Protein AF-A0A2T0LVW8-F1 (afdb_monomer)

Mean predicted aligned error: 11.88 Å

Foldseek 3Di:
DDDPPPDDPVVVVVVVVPDDPPDPVVVVVVVVVCVVCVVVDDDDDDDPFDKDKDQAPDQQLQVVLCVDPQWDDDRRIIIHTHGDPVRVVVSVVVSVVSNVDDD

Structure (mmCIF, N/CA/C/O backbone):
data_AF-A0A2T0LVW8-F1
#
_entry.id   AF-A0A2T0LVW8-F1
#
loop_
_atom_site.group_PDB
_atom_site.id
_atom_site.type_symbol
_atom_site.label_atom_id
_atom_site.label_alt_id
_atom_site.label_comp_id
_atom_site.label_asym_id
_atom_site.label_entity_id
_atom_site.label_seq_id
_atom_site.pdbx_PDB_ins_code
_atom_site.Cartn_x
_atom_site.Cartn_y
_atom_site.Cartn_z
_atom_site.occupancy
_atom_site.B_iso_or_equiv
_atom_site.auth_seq_id
_atom_site.auth_comp_id
_atom_site.auth_asym_id
_atom_site.auth_atom_id
_atom_site.pdbx_PDB_model_num
ATOM 1 N N . MET A 1 1 ? 15.631 -34.434 -7.890 1.00 34.44 1 MET A N 1
ATOM 2 C CA . MET A 1 1 ? 15.580 -33.594 -6.675 1.00 34.44 1 MET A CA 1
ATOM 3 C C . MET A 1 1 ? 16.450 -32.375 -6.927 1.00 34.44 1 MET A C 1
ATOM 5 O O . MET A 1 1 ? 17.658 -32.532 -7.022 1.00 34.44 1 MET A O 1
ATOM 9 N N . ALA A 1 2 ? 15.852 -31.210 -7.182 1.00 34.47 2 ALA A N 1
ATOM 10 C CA . ALA A 1 2 ? 16.593 -29.983 -7.470 1.00 34.47 2 ALA A CA 1
ATOM 11 C C . ALA A 1 2 ? 16.711 -29.160 -6.184 1.00 34.47 2 ALA A C 1
ATOM 13 O O . ALA A 1 2 ? 15.715 -28.670 -5.657 1.00 34.47 2 ALA A O 1
ATOM 14 N N . THR A 1 3 ? 17.928 -29.062 -5.660 1.00 33.41 3 THR A N 1
ATOM 15 C CA . THR A 1 3 ? 18.255 -28.247 -4.491 1.00 33.41 3 THR A CA 1
ATOM 16 C C . THR A 1 3 ? 18.312 -26.787 -4.929 1.00 33.41 3 THR A C 1
ATOM 18 O O . THR A 1 3 ? 19.292 -26.349 -5.528 1.00 33.41 3 THR A O 1
ATOM 21 N N . THR A 1 4 ? 17.249 -26.027 -4.671 1.00 41.06 4 THR A N 1
ATOM 22 C CA . THR A 1 4 ? 17.265 -24.575 -4.867 1.00 41.06 4 THR A CA 1
ATOM 23 C C . THR A 1 4 ? 18.069 -23.945 -3.736 1.00 41.06 4 THR A C 1
ATOM 25 O O . THR A 1 4 ? 17.591 -23.808 -2.612 1.00 41.06 4 THR A O 1
ATOM 28 N N . THR A 1 5 ? 19.310 -23.565 -4.033 1.00 40.53 5 THR A N 1
ATOM 29 C CA . THR A 1 5 ? 20.142 -22.746 -3.149 1.00 40.53 5 THR A CA 1
ATOM 30 C C . THR A 1 5 ? 19.500 -21.367 -3.007 1.00 40.53 5 THR A C 1
ATOM 32 O O . THR A 1 5 ? 19.603 -20.522 -3.897 1.00 40.53 5 THR A O 1
ATOM 35 N N . VAL A 1 6 ? 18.838 -21.121 -1.878 1.00 42.66 6 VAL A N 1
ATOM 36 C CA . VAL A 1 6 ? 18.355 -19.787 -1.512 1.00 42.66 6 VAL A CA 1
ATOM 37 C C . VAL A 1 6 ? 19.557 -18.976 -1.029 1.00 42.66 6 VAL A C 1
ATOM 39 O O . VAL A 1 6 ? 19.967 -19.057 0.127 1.00 42.66 6 VAL A O 1
ATOM 42 N N . MET A 1 7 ? 20.175 -18.217 -1.936 1.00 40.44 7 MET A N 1
ATOM 43 C CA . MET A 1 7 ? 21.187 -17.231 -1.556 1.00 40.44 7 MET A CA 1
ATOM 44 C C . MET A 1 7 ? 20.544 -16.141 -0.692 1.00 40.44 7 MET A C 1
ATOM 46 O O . MET A 1 7 ? 19.583 -15.494 -1.104 1.00 40.44 7 MET A O 1
ATOM 50 N N . SER A 1 8 ? 21.105 -15.931 0.500 1.00 50.12 8 SER A N 1
ATOM 51 C CA . SER A 1 8 ? 20.694 -14.892 1.447 1.00 50.12 8 SER A CA 1
ATOM 52 C C . SER A 1 8 ? 20.684 -13.498 0.802 1.00 50.12 8 SER A C 1
ATOM 54 O O . SER A 1 8 ? 21.644 -13.080 0.151 1.00 50.12 8 SER A O 1
ATOM 56 N N . GLN A 1 9 ? 19.603 -12.753 1.034 1.00 49.53 9 GLN A N 1
ATOM 57 C CA . GLN A 1 9 ? 19.318 -11.417 0.493 1.00 49.53 9 GLN A CA 1
ATOM 58 C C . GLN A 1 9 ? 20.437 -10.390 0.776 1.00 49.53 9 GLN A C 1
ATOM 60 O O . GLN A 1 9 ? 20.692 -9.489 -0.024 1.00 49.53 9 GLN A O 1
ATOM 65 N N . LYS A 1 10 ? 21.182 -10.577 1.875 1.00 43.56 10 LYS A N 1
ATOM 66 C CA . LYS A 1 10 ? 22.347 -9.755 2.245 1.00 43.56 10 LYS A CA 1
ATOM 67 C C . LYS A 1 10 ? 23.530 -9.940 1.281 1.00 43.56 10 LYS A C 1
ATOM 69 O O . LYS A 1 10 ? 24.221 -8.973 0.969 1.00 43.56 10 LYS A O 1
ATOM 74 N N . ALA A 1 11 ? 23.722 -11.153 0.755 1.00 46.19 11 ALA A N 1
ATOM 75 C CA . ALA A 1 11 ? 24.756 -11.456 -0.237 1.00 46.19 11 ALA A CA 1
ATOM 76 C C . ALA A 1 11 ? 24.414 -10.865 -1.617 1.00 46.19 11 ALA A C 1
ATOM 78 O O . ALA A 1 11 ? 25.297 -10.370 -2.315 1.00 46.19 11 ALA A O 1
ATOM 79 N N . GLN A 1 12 ? 23.124 -10.826 -1.975 1.00 52.97 12 GLN A N 1
ATOM 80 C CA . GLN A 1 12 ? 22.656 -10.161 -3.198 1.00 52.97 12 GLN A CA 1
ATOM 81 C C . GLN A 1 12 ? 22.873 -8.638 -3.153 1.00 52.97 12 GLN A C 1
ATOM 83 O O . GLN A 1 12 ? 23.243 -8.034 -4.161 1.00 52.97 12 GLN A O 1
ATOM 88 N N . TYR A 1 13 ? 22.695 -8.015 -1.984 1.00 48.97 13 TYR A N 1
ATOM 89 C CA . TYR A 1 13 ? 22.947 -6.582 -1.798 1.00 48.97 13 TYR A CA 1
ATOM 90 C C . TYR A 1 13 ? 24.438 -6.226 -1.858 1.00 48.97 13 TYR A C 1
ATOM 92 O O . TYR A 1 13 ? 24.809 -5.262 -2.528 1.00 48.97 13 TYR A O 1
ATOM 100 N N . ALA A 1 14 ? 25.303 -7.030 -1.233 1.00 46.28 14 ALA A N 1
ATOM 101 C CA . ALA A 1 14 ? 26.753 -6.828 -1.282 1.00 46.28 14 ALA A CA 1
ATOM 102 C C . ALA A 1 14 ? 27.320 -6.989 -2.709 1.00 46.28 14 ALA A C 1
ATOM 104 O O . ALA A 1 14 ? 28.142 -6.181 -3.141 1.00 46.28 14 ALA A O 1
ATOM 105 N N . ALA A 1 15 ? 26.809 -7.956 -3.481 1.00 49.78 15 ALA A N 1
ATOM 106 C CA . ALA A 1 15 ? 27.202 -8.163 -4.876 1.00 49.78 15 ALA A CA 1
ATOM 107 C C . ALA A 1 15 ? 26.783 -7.001 -5.801 1.00 49.78 15 ALA A C 1
ATOM 109 O O . ALA A 1 15 ? 27.511 -6.652 -6.730 1.00 49.78 15 ALA A O 1
ATOM 110 N N . ARG A 1 16 ? 25.640 -6.353 -5.531 1.00 53.31 16 ARG A N 1
ATOM 111 C CA . ARG A 1 16 ? 25.217 -5.127 -6.234 1.00 53.31 16 ARG A CA 1
ATOM 112 C C . ARG A 1 16 ? 26.064 -3.911 -5.863 1.00 53.31 16 ARG A C 1
ATOM 114 O O . ARG A 1 16 ? 26.348 -3.097 -6.735 1.00 53.31 16 ARG A O 1
ATOM 121 N N . ALA A 1 17 ? 26.484 -3.800 -4.604 1.00 51.03 17 ALA A N 1
ATOM 122 C CA . ALA A 1 17 ? 27.295 -2.681 -4.126 1.00 51.03 17 ALA A CA 1
ATOM 123 C C . ALA A 1 17 ? 28.734 -2.696 -4.681 1.00 51.03 17 ALA A C 1
ATOM 125 O O . ALA A 1 17 ? 29.332 -1.639 -4.862 1.00 51.03 17 ALA A O 1
ATOM 126 N N . GLN A 1 18 ? 29.274 -3.875 -5.005 1.00 54.25 18 GLN A N 1
ATOM 127 C CA . GLN A 1 18 ? 30.595 -4.036 -5.637 1.00 54.25 18 GLN A CA 1
ATOM 128 C C . GLN A 1 18 ? 30.550 -4.003 -7.176 1.00 54.25 18 GLN A C 1
ATOM 130 O O . GLN A 1 18 ? 31.590 -4.032 -7.839 1.00 54.25 18 GLN A O 1
ATOM 135 N N . GLY A 1 19 ? 29.357 -3.901 -7.767 1.00 46.91 19 GLY A N 1
ATOM 136 C CA . GLY A 1 19 ? 29.165 -3.814 -9.207 1.00 46.91 19 GLY A CA 1
ATOM 137 C C . GLY A 1 19 ? 29.587 -2.451 -9.741 1.00 46.91 19 GLY A C 1
ATOM 138 O O . GLY A 1 19 ? 28.803 -1.505 -9.745 1.00 46.91 19 GLY A O 1
ATOM 139 N N . ARG A 1 20 ? 30.821 -2.353 -10.245 1.00 62.56 20 ARG A N 1
ATOM 140 C CA . ARG A 1 20 ? 31.257 -1.266 -11.130 1.00 62.56 20 ARG A CA 1
ATOM 141 C C . ARG A 1 20 ? 30.148 -0.989 -12.153 1.00 62.56 20 ARG A C 1
ATOM 143 O O . ARG A 1 20 ? 29.849 -1.850 -12.980 1.00 62.56 20 ARG A O 1
ATOM 150 N N . TRP A 1 21 ? 29.542 0.198 -12.081 1.00 53.59 21 TRP A N 1
ATOM 151 C CA . TRP A 1 21 ? 28.475 0.601 -12.993 1.00 53.59 21 TRP A CA 1
ATOM 152 C C . TRP A 1 21 ? 28.901 0.346 -14.446 1.00 53.59 21 TRP A C 1
ATOM 154 O O . TRP A 1 21 ? 30.042 0.671 -14.805 1.00 53.59 21 TRP A O 1
ATOM 164 N N . PRO A 1 22 ? 28.022 -0.229 -15.292 1.00 59.34 22 PRO A N 1
ATOM 165 C CA . PRO A 1 22 ? 28.349 -0.438 -16.688 1.00 59.34 22 PRO A CA 1
ATOM 166 C C . PRO A 1 22 ? 28.785 0.892 -17.296 1.00 59.34 22 PRO A C 1
ATOM 168 O O . PRO A 1 22 ? 28.133 1.926 -17.089 1.00 59.34 22 PRO A O 1
ATOM 171 N N . LYS A 1 23 ? 29.898 0.863 -18.043 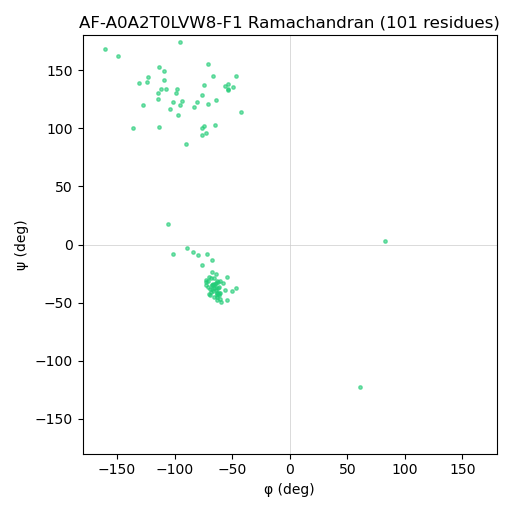1.00 66.38 23 LYS A N 1
ATOM 172 C CA . LYS A 1 23 ? 30.368 2.025 -18.808 1.00 66.38 23 LYS A CA 1
ATOM 173 C C . LYS A 1 23 ? 29.173 2.624 -19.569 1.00 66.38 23 LYS A C 1
ATOM 175 O O . LYS A 1 23 ? 28.307 1.859 -19.996 1.00 66.38 23 LYS A O 1
ATOM 180 N N . PRO A 1 24 ? 29.092 3.953 -19.753 1.00 62.28 24 PRO A N 1
ATOM 181 C CA . PRO A 1 24 ? 27.926 4.610 -20.355 1.00 62.28 24 PRO A CA 1
ATOM 182 C 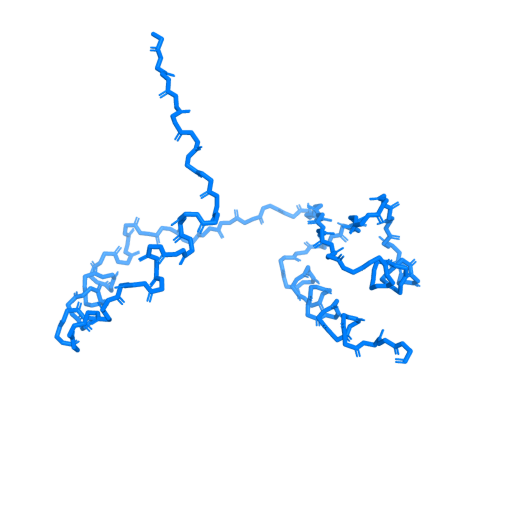C . PRO A 1 24 ? 27.413 3.930 -21.638 1.00 62.28 24 PRO A C 1
ATOM 184 O O . PRO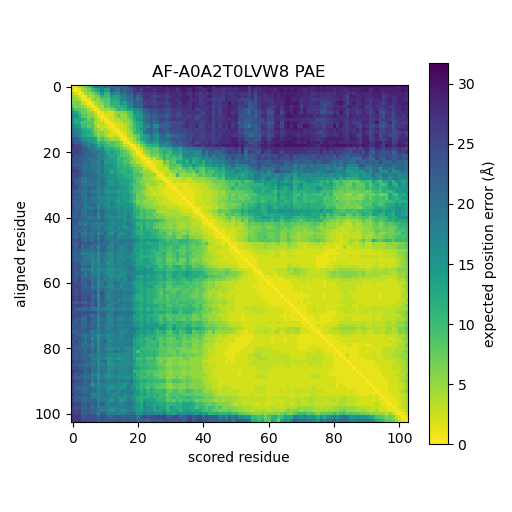 A 1 24 ? 26.210 3.760 -21.799 1.00 62.28 24 PRO A O 1
ATOM 187 N N . SER A 1 25 ? 28.321 3.421 -22.478 1.00 62.16 25 SER A N 1
ATOM 188 C CA . SER A 1 25 ? 28.003 2.664 -23.695 1.00 62.16 25 SER A CA 1
ATOM 189 C C . SER A 1 25 ? 27.222 1.364 -23.458 1.00 62.16 25 SER A C 1
ATOM 191 O O . SER A 1 25 ? 26.331 1.034 -24.237 1.00 62.16 25 SER A O 1
ATOM 193 N N . ALA A 1 26 ? 27.495 0.642 -22.371 1.00 68.62 26 ALA A N 1
ATOM 194 C CA . ALA A 1 26 ? 26.778 -0.579 -22.011 1.00 68.62 26 ALA A CA 1
ATOM 195 C C . ALA A 1 26 ? 25.354 -0.291 -21.498 1.00 68.62 26 ALA A C 1
ATOM 197 O O . ALA A 1 26 ? 24.447 -1.073 -21.776 1.00 68.62 26 ALA A O 1
ATOM 198 N N . ARG A 1 27 ? 25.130 0.850 -20.822 1.00 69.50 27 ARG A N 1
ATOM 199 C CA . ARG A 1 27 ? 23.781 1.306 -20.426 1.00 69.50 27 ARG A CA 1
ATOM 200 C C . ARG A 1 27 ? 22.944 1.727 -21.634 1.00 69.50 27 ARG A C 1
ATOM 202 O O . ARG A 1 27 ? 21.785 1.340 -21.734 1.00 69.50 27 ARG A O 1
ATOM 209 N N . SER A 1 28 ? 23.535 2.460 -22.576 1.00 72.12 28 SER A N 1
ATOM 210 C CA . SER A 1 28 ? 22.849 2.823 -23.823 1.00 72.12 28 SER A CA 1
ATOM 211 C C . SER A 1 28 ? 22.522 1.589 -24.670 1.00 72.12 28 SER A C 1
ATOM 213 O O . SER A 1 28 ? 21.440 1.502 -25.246 1.00 72.12 28 SER A O 1
ATOM 215 N N . GLY A 1 29 ? 23.420 0.597 -24.701 1.00 81.56 29 GLY A N 1
ATOM 216 C CA . GLY A 1 29 ? 23.191 -0.675 -25.384 1.00 81.56 29 GLY A CA 1
ATOM 217 C C . GLY A 1 29 ? 22.025 -1.473 -24.793 1.00 81.56 29 GLY A C 1
ATOM 218 O O . GLY A 1 29 ? 21.157 -1.921 -25.542 1.00 81.56 29 GLY A O 1
ATOM 219 N N . SER A 1 30 ? 21.963 -1.618 -23.465 1.00 82.38 30 SER A N 1
ATOM 220 C CA . SER A 1 30 ? 20.876 -2.351 -22.802 1.00 82.38 30 SER A CA 1
ATOM 221 C C . SER A 1 30 ? 19.530 -1.631 -22.908 1.00 82.38 30 SER A C 1
ATOM 223 O O . SER A 1 30 ? 18.530 -2.277 -23.213 1.00 82.38 30 SER A O 1
ATOM 225 N N . ALA A 1 31 ? 19.500 -0.303 -22.755 1.00 84.12 31 ALA A N 1
ATOM 226 C CA . ALA A 1 31 ? 18.296 0.499 -22.971 1.00 84.12 31 ALA A CA 1
ATOM 227 C C . ALA A 1 31 ? 17.792 0.389 -24.420 1.00 84.12 31 ALA A C 1
ATOM 229 O O . ALA A 1 31 ? 16.604 0.170 -24.651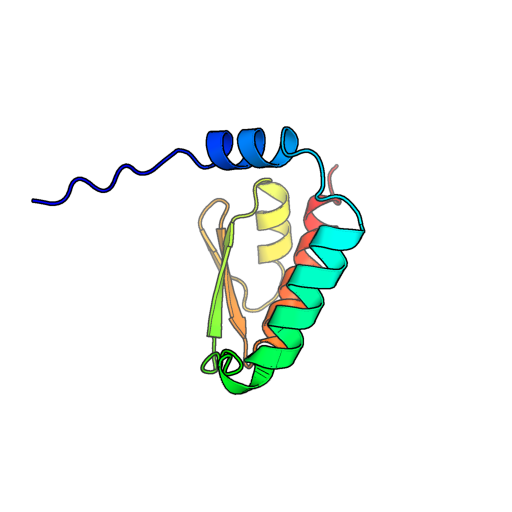 1.00 84.12 31 ALA A O 1
ATOM 230 N N . GLY A 1 32 ? 18.699 0.449 -25.401 1.00 87.06 32 GLY A N 1
ATOM 231 C CA . GLY A 1 32 ? 18.356 0.261 -26.810 1.00 87.06 32 GLY A CA 1
ATOM 232 C C . GLY A 1 32 ? 17.786 -1.128 -27.106 1.00 87.06 32 GLY A C 1
ATOM 233 O O . GLY A 1 32 ? 16.851 -1.246 -27.894 1.00 87.06 32 GLY A O 1
ATOM 234 N N . GLN A 1 33 ? 18.303 -2.182 -26.463 1.00 87.44 33 GLN A N 1
ATOM 235 C CA . GLN A 1 33 ? 17.730 -3.528 -26.592 1.00 87.44 33 GLN A CA 1
ATOM 236 C C . GLN A 1 33 ? 16.355 -3.648 -25.929 1.00 87.44 33 GLN A C 1
ATOM 238 O O . GLN A 1 33 ? 15.487 -4.308 -26.492 1.00 87.44 33 GLN A O 1
ATOM 243 N N . ALA A 1 34 ? 16.139 -3.005 -24.779 1.00 86.25 34 ALA A N 1
ATOM 244 C CA . ALA A 1 34 ? 14.842 -3.003 -24.104 1.00 86.25 34 ALA A CA 1
ATOM 245 C C . ALA A 1 34 ? 13.759 -2.318 -24.953 1.00 86.25 34 ALA A C 1
ATOM 247 O O . ALA A 1 34 ? 12.674 -2.867 -25.111 1.00 86.25 34 ALA A O 1
ATOM 248 N N . ILE A 1 35 ? 14.076 -1.174 -25.573 1.00 88.38 35 ILE A N 1
ATOM 249 C CA . ILE A 1 35 ? 13.161 -0.478 -26.494 1.00 88.38 35 ILE A CA 1
ATOM 250 C C . ILE A 1 35 ? 12.861 -1.343 -27.723 1.00 88.38 35 ILE A C 1
ATOM 252 O O . ILE A 1 35 ? 11.706 -1.479 -28.112 1.00 88.38 35 ILE A O 1
ATOM 256 N N . ARG A 1 36 ? 13.884 -1.969 -28.321 1.00 90.38 36 ARG A N 1
ATOM 257 C CA . ARG A 1 36 ? 13.699 -2.840 -29.496 1.00 90.38 36 ARG A CA 1
ATOM 258 C C . ARG A 1 36 ? 12.856 -4.084 -29.221 1.00 90.38 36 ARG A C 1
ATOM 260 O O . ARG A 1 36 ? 12.287 -4.621 -30.158 1.00 90.38 36 ARG A O 1
ATOM 267 N N . ARG A 1 37 ? 12.811 -4.551 -27.972 1.00 88.25 37 ARG A N 1
ATOM 268 C CA . ARG A 1 37 ? 12.042 -5.728 -27.537 1.00 88.25 37 ARG A CA 1
ATOM 269 C C . ARG A 1 37 ? 10.790 -5.349 -26.749 1.00 88.25 37 ARG A C 1
ATOM 271 O O . ARG A 1 37 ? 10.257 -6.181 -26.023 1.00 88.25 37 ARG A O 1
ATOM 278 N N . TRP A 1 38 ? 10.342 -4.098 -26.849 1.00 85.00 38 TRP A N 1
ATOM 279 C CA . TRP A 1 38 ? 9.160 -3.598 -26.143 1.00 85.00 38 TRP A CA 1
ATOM 280 C C . TRP A 1 38 ? 7.938 -4.515 -26.324 1.00 85.00 38 TRP A C 1
ATOM 282 O O . TRP A 1 38 ? 7.224 -4.791 -25.367 1.00 85.00 38 TRP A O 1
ATOM 292 N N . ASP A 1 39 ? 7.735 -5.041 -27.529 1.00 88.81 39 ASP A N 1
ATOM 293 C CA . ASP A 1 39 ? 6.633 -5.936 -27.892 1.00 88.81 39 ASP A CA 1
ATOM 294 C C . ASP A 1 39 ? 6.706 -7.320 -27.221 1.00 88.81 39 ASP A C 1
ATOM 296 O O . ASP A 1 39 ? 5.682 -7.978 -27.028 1.00 88.81 39 ASP A O 1
ATOM 300 N N . GLN A 1 40 ? 7.901 -7.746 -26.810 1.00 89.81 40 GLN A N 1
ATOM 301 C CA . GLN A 1 40 ? 8.142 -8.985 -26.063 1.00 89.81 40 GLN A CA 1
ATOM 302 C C . GLN A 1 40 ? 7.818 -8.829 -24.570 1.00 89.81 40 GLN A C 1
ATOM 304 O O . GLN A 1 40 ? 7.786 -9.817 -23.834 1.00 89.81 40 GLN A O 1
ATOM 309 N N . HIS A 1 41 ? 7.561 -7.602 -24.111 1.00 84.44 41 HIS A N 1
ATOM 310 C CA . HIS A 1 41 ? 7.246 -7.285 -22.727 1.00 84.44 41 HIS A CA 1
ATOM 311 C C . HIS A 1 41 ? 5.806 -6.792 -22.618 1.00 84.44 41 HIS A C 1
ATOM 313 O O . HIS A 1 41 ? 5.492 -5.633 -22.877 1.00 84.44 41 HIS A O 1
ATOM 319 N N . ARG A 1 42 ? 4.902 -7.676 -22.184 1.00 83.75 42 ARG A N 1
ATOM 320 C CA . ARG A 1 42 ? 3.549 -7.243 -21.829 1.00 83.75 42 ARG A CA 1
ATOM 321 C C . ARG A 1 42 ? 3.574 -6.501 -20.489 1.00 83.75 42 ARG A C 1
ATOM 323 O O . ARG A 1 42 ? 4.237 -6.975 -19.562 1.00 83.75 42 ARG A O 1
ATOM 330 N N . PRO A 1 43 ? 2.845 -5.378 -20.356 1.00 85.94 43 PRO A N 1
ATOM 331 C CA . PRO A 1 43 ? 2.623 -4.751 -19.062 1.00 85.94 43 PRO A CA 1
ATOM 332 C C . PRO A 1 43 ? 2.057 -5.760 -18.064 1.00 85.94 43 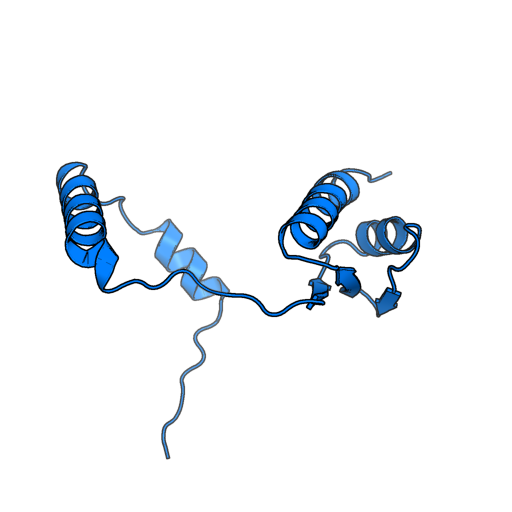PRO A C 1
ATOM 334 O O . PRO A 1 43 ? 1.186 -6.562 -18.404 1.00 85.94 43 PRO A O 1
ATOM 337 N N . VAL A 1 44 ? 2.550 -5.713 -16.829 1.00 87.19 44 VAL A N 1
ATOM 338 C CA . VAL A 1 44 ? 2.011 -6.544 -15.752 1.00 87.19 44 VAL A CA 1
ATOM 339 C C . VAL A 1 44 ? 0.630 -6.016 -15.381 1.00 87.19 44 VAL A C 1
ATOM 341 O O . VAL A 1 44 ? 0.487 -4.861 -14.981 1.00 87.19 44 VAL A O 1
ATOM 344 N N . THR A 1 45 ? -0.384 -6.868 -15.498 1.00 88.38 45 THR A N 1
ATOM 345 C CA . THR A 1 45 ? -1.731 -6.582 -15.002 1.00 88.38 45 THR A CA 1
ATOM 346 C C . THR A 1 45 ? -1.871 -7.150 -13.597 1.00 88.38 45 THR A C 1
ATOM 348 O O . THR A 1 45 ? -1.667 -8.344 -13.384 1.00 88.38 45 THR A O 1
ATOM 351 N N . VAL A 1 46 ? -2.222 -6.293 -12.641 1.00 88.12 46 VAL A N 1
ATOM 352 C CA . VAL A 1 46 ? -2.517 -6.696 -11.263 1.00 88.12 46 VAL A CA 1
ATOM 353 C C . VAL A 1 46 ? -4.039 -6.727 -11.099 1.00 88.12 46 VAL A C 1
ATOM 355 O O . VAL A 1 46 ? -4.676 -5.708 -11.372 1.00 88.12 46 VAL A O 1
ATOM 358 N N . PRO 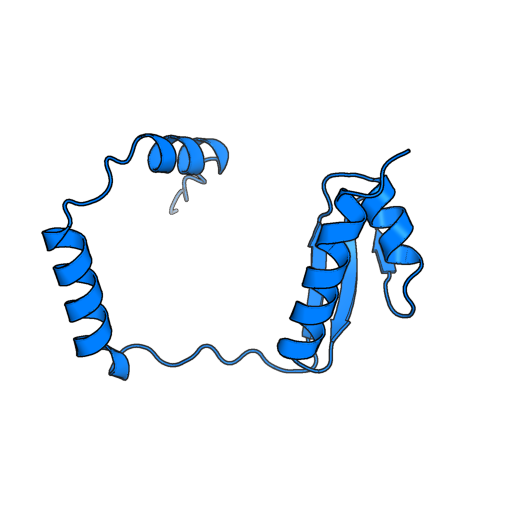A 1 47 ? -4.635 -7.863 -10.699 1.00 90.00 47 PRO A N 1
ATOM 359 C CA . PRO A 1 47 ? -6.073 -7.948 -10.476 1.00 90.00 47 PRO A CA 1
ATOM 360 C C . PRO A 1 47 ? -6.499 -7.086 -9.282 1.00 90.00 47 PRO A C 1
ATOM 362 O O . PRO A 1 47 ? -5.772 -6.965 -8.295 1.00 90.00 47 PRO A O 1
ATOM 365 N N . SER A 1 48 ? -7.686 -6.493 -9.386 1.00 90.19 48 SER A N 1
ATOM 366 C CA . SER A 1 48 ? -8.326 -5.704 -8.335 1.00 90.19 48 SER A CA 1
ATOM 367 C C . SER A 1 48 ? -9.601 -6.382 -7.811 1.00 90.19 48 SER A C 1
ATOM 369 O O . SER A 1 48 ? -10.262 -7.094 -8.572 1.00 90.19 48 SER A O 1
ATOM 371 N N . PRO A 1 49 ? -9.992 -6.136 -6.543 1.00 92.50 49 PRO A N 1
ATOM 372 C CA . PRO A 1 49 ? -9.245 -5.403 -5.515 1.00 92.50 49 PRO A CA 1
ATOM 373 C C . PRO A 1 49 ? -8.035 -6.204 -5.011 1.00 92.50 49 PRO A C 1
ATOM 375 O O . PRO A 1 49 ? -8.001 -7.429 -5.105 1.00 92.50 49 PRO A O 1
ATOM 378 N N . LEU A 1 50 ? -7.029 -5.505 -4.488 1.00 94.00 50 LEU A N 1
ATOM 379 C CA . LEU A 1 50 ? -5.745 -6.098 -4.122 1.00 94.00 50 LEU A CA 1
ATOM 380 C C . LEU A 1 50 ? -5.512 -6.051 -2.606 1.00 94.00 50 LEU A C 1
ATOM 382 O O . LEU A 1 50 ? -5.565 -4.990 -1.979 1.00 94.00 50 LEU A O 1
ATOM 386 N N . GLY A 1 51 ? -5.240 -7.215 -2.019 1.00 94.75 51 GLY A N 1
ATOM 387 C CA . GLY A 1 51 ? -4.776 -7.327 -0.639 1.00 94.75 51 GLY A CA 1
ATOM 388 C C . GLY A 1 51 ? -3.281 -7.034 -0.568 1.00 94.75 51 GLY A C 1
ATOM 389 O O . GLY A 1 51 ? -2.490 -7.693 -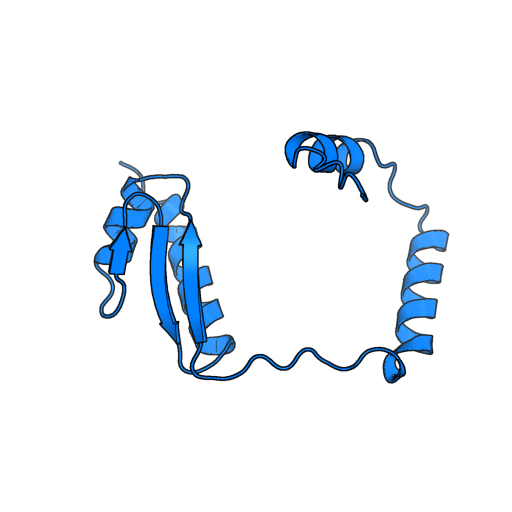1.241 1.00 94.75 51 GLY A O 1
ATOM 390 N N . THR A 1 52 ? -2.889 -6.043 0.229 1.00 94.38 52 THR A N 1
ATOM 391 C CA . THR A 1 52 ? -1.486 -5.658 0.425 1.00 94.38 52 THR A CA 1
ATOM 392 C C . THR A 1 52 ? -1.068 -5.922 1.857 1.00 94.38 52 THR A C 1
ATOM 394 O O . THR A 1 52 ? -1.741 -5.467 2.776 1.00 94.38 52 THR A O 1
ATOM 397 N N . GLY A 1 53 ? 0.062 -6.606 2.032 1.00 94.56 53 GLY A N 1
ATOM 398 C CA . GLY A 1 53 ? 0.779 -6.703 3.300 1.00 94.56 53 GLY A CA 1
ATOM 399 C C . GLY A 1 53 ? 2.105 -5.955 3.211 1.00 94.56 53 GLY A C 1
ATOM 400 O O . GLY A 1 53 ? 2.831 -6.098 2.226 1.00 94.56 53 GLY A O 1
ATOM 401 N N . VAL A 1 54 ? 2.413 -5.155 4.225 1.00 94.00 54 VAL A N 1
ATOM 402 C CA . VAL A 1 54 ? 3.643 -4.366 4.310 1.00 94.00 54 VAL A CA 1
ATOM 403 C C . VAL A 1 54 ? 4.312 -4.645 5.637 1.00 94.00 54 VAL A C 1
ATOM 405 O O . VAL A 1 54 ? 3.739 -4.383 6.691 1.00 94.00 54 VAL A O 1
ATOM 408 N N . ASP A 1 55 ? 5.532 -5.158 5.571 1.00 93.25 55 ASP A N 1
ATOM 409 C CA . ASP A 1 55 ? 6.391 -5.307 6.735 1.00 93.25 55 ASP A CA 1
ATOM 410 C C . ASP A 1 55 ? 7.108 -3.978 7.018 1.00 93.25 55 ASP A C 1
ATOM 412 O O . ASP A 1 55 ? 7.859 -3.467 6.180 1.00 93.25 55 ASP A O 1
ATOM 416 N N . LEU A 1 56 ? 6.849 -3.404 8.191 1.00 90.62 56 LEU A N 1
ATOM 417 C CA . LEU A 1 56 ? 7.474 -2.181 8.666 1.00 90.62 56 LEU A CA 1
ATOM 418 C C . LEU A 1 56 ? 8.529 -2.531 9.715 1.00 90.62 56 LEU A C 1
ATOM 420 O O . LEU A 1 56 ? 8.220 -3.004 10.803 1.00 90.62 56 LEU A O 1
ATOM 424 N N . HIS A 1 57 ? 9.793 -2.229 9.411 1.00 88.25 57 H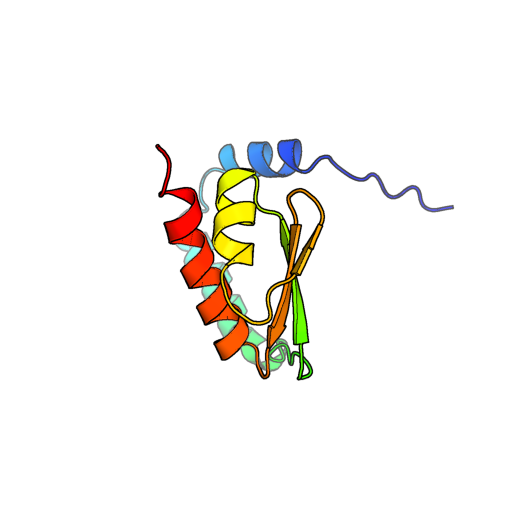IS A N 1
ATOM 425 C CA . HIS A 1 57 ? 10.918 -2.560 10.291 1.00 88.25 57 HIS A CA 1
ATOM 426 C C . HIS A 1 57 ? 10.799 -1.950 11.699 1.00 88.25 57 HIS A C 1
ATOM 428 O O . HIS A 1 57 ? 11.253 -2.539 12.678 1.00 88.25 57 HIS A O 1
ATOM 434 N N . GLN A 1 58 ? 10.204 -0.761 11.804 1.00 87.19 58 GLN A N 1
ATOM 435 C CA . GLN A 1 58 ? 10.024 -0.053 13.065 1.00 87.19 58 GLN A CA 1
ATOM 436 C C . GLN A 1 58 ? 8.632 -0.340 13.650 1.00 87.19 58 GLN A C 1
ATOM 438 O O . GLN A 1 58 ? 7.633 0.031 13.028 1.00 87.19 58 GLN A O 1
ATOM 443 N N . PRO A 1 59 ? 8.535 -0.916 14.867 1.00 87.75 59 PRO A N 1
ATOM 444 C CA . PRO A 1 59 ? 7.247 -1.234 15.483 1.00 87.75 59 PRO A CA 1
ATOM 445 C C . PRO A 1 59 ? 6.304 -0.031 15.613 1.00 87.75 59 PRO A C 1
ATOM 447 O O . PRO A 1 59 ? 5.117 -0.181 15.329 1.00 87.75 59 PRO A O 1
ATOM 450 N N . HIS A 1 60 ? 6.837 1.156 15.944 1.00 89.75 60 HIS A N 1
ATOM 451 C CA . HIS A 1 60 ? 6.047 2.385 16.101 1.00 89.75 60 HIS A CA 1
ATOM 452 C C . HIS A 1 60 ? 5.393 2.847 14.791 1.00 89.75 60 HIS A C 1
ATOM 454 O O . HIS A 1 60 ? 4.277 3.354 14.802 1.00 89.75 60 HIS A O 1
ATOM 460 N N . ALA A 1 61 ? 6.044 2.641 13.643 1.00 92.19 61 ALA A N 1
ATOM 461 C CA . ALA A 1 61 ? 5.460 2.981 12.349 1.00 92.19 61 ALA A CA 1
ATOM 462 C C . ALA A 1 61 ? 4.257 2.078 12.037 1.00 92.19 61 ALA A C 1
ATOM 464 O O . ALA A 1 61 ? 3.267 2.542 11.474 1.00 92.19 61 ALA A O 1
ATOM 465 N N . ALA A 1 62 ? 4.312 0.807 12.455 1.00 92.94 62 ALA A N 1
ATOM 466 C CA . ALA A 1 62 ? 3.168 -0.096 12.371 1.00 92.94 62 ALA A CA 1
ATOM 467 C C . ALA A 1 62 ? 2.035 0.320 13.321 1.00 92.94 62 ALA A C 1
ATOM 469 O O . ALA A 1 62 ? 0.872 0.237 12.932 1.00 92.94 62 ALA A O 1
ATOM 470 N N . ASP A 1 63 ? 2.354 0.802 14.528 1.00 92.38 63 ASP A N 1
ATOM 471 C CA . ASP A 1 63 ? 1.364 1.379 15.449 1.00 92.38 63 ASP A CA 1
ATOM 472 C C . ASP A 1 63 ? 0.655 2.592 14.825 1.00 92.38 63 ASP A C 1
ATOM 474 O O . ASP A 1 63 ? -0.573 2.634 14.791 1.00 92.38 63 ASP A O 1
ATOM 478 N N . LEU A 1 64 ? 1.411 3.543 14.266 1.00 93.44 64 LEU A N 1
ATOM 479 C CA . LEU A 1 64 ? 0.854 4.731 13.609 1.00 93.44 64 LEU A CA 1
ATOM 480 C C . LEU A 1 64 ? 0.016 4.368 12.378 1.00 93.44 64 LEU A C 1
ATOM 482 O O . LEU A 1 64 ? -1.061 4.925 12.175 1.00 93.44 64 LEU A O 1
ATOM 486 N N . ALA A 1 65 ? 0.478 3.419 11.565 1.00 93.69 65 ALA A N 1
ATOM 487 C CA . ALA A 1 65 ? -0.255 2.967 10.387 1.00 93.69 65 ALA A CA 1
ATOM 488 C C . ALA A 1 65 ? -1.587 2.292 10.755 1.00 93.69 65 ALA A C 1
ATOM 490 O O . ALA A 1 65 ? -2.567 2.452 10.032 1.00 93.69 65 ALA A O 1
ATOM 491 N N . ALA A 1 66 ? -1.656 1.594 11.893 1.00 94.94 66 ALA A N 1
ATOM 492 C CA . ALA A 1 66 ? -2.885 0.966 12.378 1.00 94.94 66 ALA A CA 1
ATOM 493 C C . ALA A 1 66 ? -3.973 1.974 12.800 1.00 94.94 66 ALA A C 1
ATOM 495 O O . ALA A 1 66 ? -5.126 1.584 12.970 1.00 94.94 66 ALA A O 1
ATOM 496 N N . LEU A 1 67 ? -3.639 3.263 12.948 1.00 94.25 67 LEU A N 1
ATOM 497 C CA . LEU A 1 67 ? -4.621 4.324 13.201 1.00 94.25 67 LEU A CA 1
ATOM 498 C C . LEU A 1 67 ? -5.406 4.716 11.943 1.00 94.25 67 LEU A C 1
ATOM 500 O O . LEU A 1 67 ? -6.451 5.359 12.041 1.00 94.25 67 LEU A O 1
ATOM 504 N N . ILE A 1 68 ? -4.913 4.356 10.757 1.00 92.94 68 ILE A N 1
ATOM 505 C CA . ILE A 1 68 ? -5.591 4.649 9.497 1.00 92.94 68 ILE A CA 1
ATOM 506 C C . ILE A 1 68 ? -6.767 3.667 9.335 1.00 92.94 68 ILE A C 1
ATOM 508 O O . ILE A 1 68 ? -6.571 2.451 9.424 1.00 92.94 68 ILE A O 1
ATOM 512 N N . PRO A 1 69 ? -7.990 4.151 9.053 1.00 94.00 69 PRO A N 1
ATOM 513 C CA . PRO A 1 69 ? -9.147 3.285 8.858 1.00 94.00 69 PRO A CA 1
ATOM 514 C C . PRO A 1 69 ? -8.933 2.237 7.760 1.00 94.00 69 PRO A C 1
ATOM 516 O O . PRO A 1 69 ? -8.432 2.541 6.678 1.00 94.00 69 PRO A O 1
ATOM 519 N N . GLY A 1 70 ? -9.356 1.000 8.031 1.00 93.44 70 GLY A N 1
ATOM 520 C CA . GLY A 1 70 ? -9.237 -0.117 7.088 1.00 93.44 70 GLY A CA 1
ATOM 521 C C . GLY A 1 70 ? -7.867 -0.803 7.074 1.00 93.44 70 GLY A C 1
ATOM 522 O O . GLY A 1 70 ? -7.672 -1.734 6.291 1.00 93.44 70 GLY A O 1
ATOM 523 N N . ILE A 1 71 ? -6.939 -0.386 7.941 1.00 96.12 71 ILE A N 1
ATOM 524 C CA . ILE A 1 71 ? -5.638 -1.032 8.115 1.00 96.12 71 ILE A CA 1
ATOM 525 C C . ILE A 1 71 ? -5.684 -1.954 9.329 1.00 96.12 71 ILE A C 1
ATOM 527 O O . ILE A 1 71 ? -6.112 -1.578 10.416 1.00 96.12 71 ILE A O 1
ATOM 531 N N . THR A 1 72 ? -5.227 -3.183 9.132 1.00 96.19 72 THR A N 1
ATOM 532 C CA . THR A 1 72 ? -5.062 -4.179 10.192 1.00 96.19 72 THR A CA 1
ATOM 533 C C . THR A 1 72 ? -3.580 -4.391 10.459 1.00 96.19 72 THR A C 1
ATOM 535 O O . THR A 1 72 ? -2.757 -4.242 9.558 1.00 96.19 72 THR A O 1
ATOM 538 N N . ARG A 1 73 ? -3.216 -4.728 11.697 1.00 94.31 73 ARG A N 1
ATOM 539 C CA . ARG A 1 73 ? -1.824 -4.967 12.088 1.00 94.31 73 ARG A CA 1
ATOM 540 C C . ARG A 1 73 ? -1.665 -6.345 12.707 1.00 94.31 73 ARG A C 1
ATOM 542 O O . ARG A 1 73 ? -2.475 -6.773 13.525 1.00 94.31 73 ARG A O 1
ATOM 549 N N . THR A 1 74 ? -0.573 -7.012 12.365 1.00 93.94 74 THR A N 1
ATOM 550 C CA . THR A 1 74 ? -0.119 -8.247 13.003 1.00 93.94 74 THR A CA 1
ATOM 551 C C . THR A 1 74 ? 1.385 -8.140 13.237 1.00 93.94 74 THR A C 1
ATOM 553 O O . THR A 1 74 ? 2.192 -8.284 12.320 1.00 93.94 74 THR A O 1
ATOM 556 N N . GLY A 1 75 ? 1.771 -7.817 14.475 1.00 91.31 75 GLY A N 1
ATOM 557 C CA . GLY A 1 75 ? 3.162 -7.519 14.818 1.00 91.31 75 GLY A CA 1
ATOM 558 C C . GLY A 1 75 ? 3.696 -6.313 14.036 1.00 91.31 75 GLY A C 1
ATOM 559 O O . GLY A 1 75 ? 3.144 -5.221 14.100 1.00 91.31 75 GLY A O 1
ATOM 560 N N . HIS A 1 76 ? 4.774 -6.515 13.292 1.00 90.69 76 HIS A N 1
ATOM 561 C CA . HIS A 1 76 ? 5.410 -5.513 12.432 1.00 90.69 76 HIS A CA 1
ATOM 562 C C . HIS A 1 76 ? 4.782 -5.374 11.032 1.00 90.69 76 HIS A C 1
ATOM 564 O O . HIS A 1 76 ? 5.130 -4.468 10.281 1.00 90.69 76 HIS A O 1
ATOM 570 N N . THR A 1 77 ? 3.832 -6.243 10.679 1.00 94.25 77 THR A N 1
ATOM 571 C CA . THR A 1 77 ? 3.164 -6.207 9.374 1.00 94.25 77 THR A CA 1
ATOM 572 C C . THR A 1 77 ? 1.822 -5.490 9.467 1.00 94.25 77 THR A C 1
ATOM 574 O O . THR A 1 77 ? 1.017 -5.779 10.355 1.00 94.25 77 THR A O 1
ATOM 577 N N . VAL A 1 78 ? 1.557 -4.590 8.522 1.00 95.56 78 VAL A N 1
ATOM 578 C CA . VAL A 1 78 ? 0.244 -3.973 8.308 1.00 95.56 78 VAL A CA 1
ATOM 579 C C . VAL A 1 78 ? -0.384 -4.495 7.023 1.00 95.56 78 VAL A C 1
ATOM 581 O O . VAL A 1 78 ? 0.309 -4.700 6.028 1.00 95.56 78 VAL A O 1
ATOM 584 N N . ALA A 1 79 ? -1.693 -4.721 7.034 1.00 97.25 79 ALA A N 1
ATOM 585 C CA . ALA A 1 79 ? -2.438 -5.236 5.898 1.00 97.25 79 ALA A CA 1
ATOM 586 C C . ALA A 1 79 ? -3.686 -4.397 5.610 1.00 97.25 79 ALA A C 1
ATOM 588 O O . ALA A 1 79 ? -4.400 -3.986 6.527 1.00 97.25 79 ALA A O 1
ATOM 589 N N . PHE A 1 80 ? -3.954 -4.160 4.328 1.00 95.69 80 PHE A N 1
ATOM 590 C CA . PHE A 1 80 ? -5.111 -3.408 3.843 1.00 95.69 80 PHE A CA 1
ATOM 591 C C . PHE A 1 80 ? -5.562 -3.920 2.470 1.00 95.69 80 PHE A C 1
ATOM 593 O O . PHE A 1 80 ? -4.809 -4.585 1.755 1.00 95.69 80 PHE A O 1
ATOM 600 N N . THR A 1 81 ? -6.793 -3.587 2.085 1.00 97.06 81 THR A N 1
ATOM 601 C CA . THR A 1 81 ? -7.320 -3.852 0.738 1.00 97.06 81 THR A CA 1
ATOM 602 C C . THR A 1 81 ? -7.416 -2.540 -0.030 1.00 97.06 81 THR A C 1
ATOM 604 O O . THR A 1 81 ? -7.911 -1.553 0.507 1.00 97.06 81 THR A O 1
ATOM 607 N N . ALA A 1 82 ? -6.953 -2.516 -1.279 1.00 95.69 82 ALA A N 1
ATOM 608 C CA . ALA A 1 82 ? -7.053 -1.351 -2.151 1.00 95.69 82 ALA A CA 1
ATOM 609 C C . ALA A 1 82 ? -7.792 -1.684 -3.450 1.00 95.69 82 ALA A C 1
ATOM 611 O O . ALA A 1 82 ? -7.636 -2.763 -4.019 1.00 95.69 82 ALA A O 1
ATOM 612 N N . GLU A 1 83 ? -8.568 -0.727 -3.953 1.00 95.75 83 GLU A N 1
ATOM 613 C CA . GLU A 1 83 ? -9.353 -0.895 -5.182 1.00 95.75 83 GLU A CA 1
ATOM 614 C C . GLU A 1 83 ? -8.484 -1.070 -6.428 1.00 95.75 83 GLU A C 1
ATOM 616 O O . GLU A 1 83 ? -8.898 -1.690 -7.400 1.00 95.75 83 GLU A O 1
ATOM 621 N N . ASN A 1 84 ? -7.283 -0.498 -6.429 1.00 94.44 84 ASN A N 1
ATOM 622 C CA . ASN A 1 84 ? -6.351 -0.564 -7.545 1.00 94.44 84 ASN A CA 1
ATOM 623 C C . ASN A 1 84 ? -4.925 -0.245 -7.081 1.00 94.44 84 ASN A C 1
ATOM 625 O O . ASN A 1 84 ? -4.696 0.244 -5.970 1.00 94.44 84 ASN A O 1
ATOM 629 N N . MET A 1 85 ? -3.957 -0.511 -7.960 1.00 93.94 85 MET A N 1
ATOM 630 C CA . MET A 1 85 ? -2.537 -0.317 -7.663 1.00 93.94 85 MET A CA 1
ATOM 631 C C . MET A 1 85 ? -2.203 1.142 -7.325 1.00 93.94 85 MET A C 1
ATOM 633 O O . MET A 1 85 ? -1.323 1.396 -6.508 1.00 93.94 85 MET A O 1
ATOM 637 N N . THR A 1 86 ? -2.922 2.113 -7.898 1.00 95.00 86 THR A N 1
ATOM 638 C CA . THR A 1 86 ? -2.736 3.536 -7.584 1.00 95.00 86 THR A CA 1
ATOM 639 C C . THR A 1 86 ? -3.130 3.849 -6.142 1.00 95.00 86 THR A C 1
ATOM 641 O O . THR A 1 86 ? -2.376 4.519 -5.439 1.00 95.00 86 THR A O 1
ATOM 644 N N . ALA A 1 87 ? -4.275 3.346 -5.676 1.00 94.31 87 ALA A N 1
ATOM 645 C CA . ALA A 1 87 ? -4.720 3.494 -4.293 1.00 94.31 87 ALA A CA 1
ATOM 646 C C . ALA A 1 87 ? -3.753 2.803 -3.320 1.00 94.31 87 ALA A C 1
ATOM 648 O O . ALA A 1 87 ? -3.369 3.393 -2.311 1.00 94.31 87 ALA A O 1
ATOM 649 N N . ALA A 1 88 ? -3.282 1.604 -3.670 1.00 95.00 88 ALA A N 1
ATOM 650 C CA . ALA A 1 88 ? -2.283 0.894 -2.880 1.00 95.00 88 ALA A CA 1
ATOM 651 C C . ALA A 1 88 ? -0.974 1.681 -2.765 1.00 95.00 88 ALA A C 1
ATOM 653 O O . ALA A 1 88 ? -0.446 1.863 -1.671 1.00 95.00 88 ALA A O 1
ATOM 654 N N . TYR A 1 89 ? -0.476 2.213 -3.881 1.00 94.88 89 TYR A N 1
ATOM 655 C CA . TYR A 1 89 ? 0.772 2.967 -3.906 1.00 94.88 89 TYR A CA 1
ATOM 656 C C . TYR A 1 89 ? 0.686 4.274 -3.112 1.00 94.88 89 TYR A C 1
ATOM 658 O O . TYR A 1 89 ? 1.649 4.644 -2.448 1.00 94.88 89 TYR A O 1
ATOM 666 N N . ARG A 1 90 ? -0.474 4.942 -3.106 1.00 95.19 90 ARG A N 1
ATOM 667 C CA . ARG A 1 90 ? -0.709 6.116 -2.250 1.00 95.19 90 ARG A CA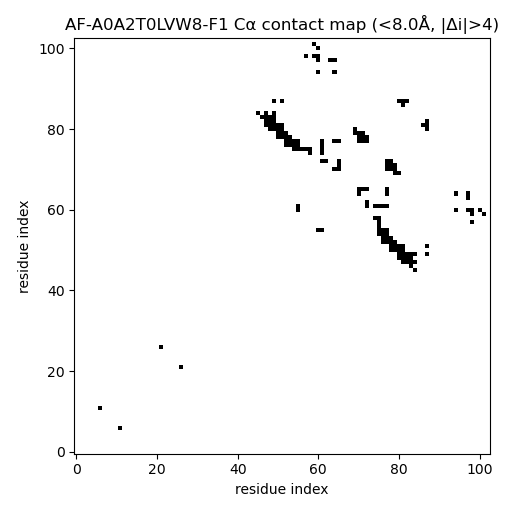 1
ATOM 668 C C . ARG A 1 90 ? -0.603 5.771 -0.763 1.00 95.19 90 ARG A C 1
ATOM 670 O O . ARG A 1 90 ? 0.021 6.522 -0.021 1.00 95.19 90 ARG A O 1
ATOM 677 N N . LEU A 1 91 ? -1.149 4.631 -0.334 1.00 93.62 91 LEU A N 1
ATOM 678 C CA . LEU A 1 91 ? -0.999 4.162 1.050 1.00 93.62 91 LEU A CA 1
ATOM 679 C C . LEU A 1 91 ? 0.454 3.791 1.378 1.00 93.62 91 LEU A C 1
ATOM 681 O O . LEU A 1 91 ? 0.957 4.167 2.431 1.00 93.62 91 LEU A O 1
ATOM 685 N N . LEU A 1 92 ? 1.171 3.149 0.453 1.00 93.44 92 LEU A N 1
ATOM 686 C CA . LEU A 1 92 ? 2.604 2.876 0.625 1.00 93.44 92 LEU A CA 1
ATOM 687 C C . LEU A 1 92 ? 3.428 4.163 0.765 1.00 93.44 92 LEU A C 1
ATOM 689 O O . LEU A 1 92 ? 4.315 4.243 1.614 1.00 93.44 92 LEU A O 1
ATOM 693 N N . GLN A 1 93 ? 3.116 5.185 -0.035 1.00 94.69 93 GLN A N 1
ATOM 694 C CA . GLN A 1 93 ? 3.741 6.502 0.077 1.00 94.69 93 GLN A CA 1
ATOM 695 C C . GLN A 1 93 ? 3.437 7.179 1.413 1.00 94.69 93 GLN A C 1
ATOM 697 O O . GLN A 1 93 ? 4.290 7.906 1.909 1.00 94.69 93 GLN A O 1
ATOM 702 N N . LEU A 1 94 ? 2.265 6.928 2.003 1.00 92.00 94 LEU A N 1
ATOM 703 C CA . LEU A 1 94 ? 1.903 7.437 3.323 1.00 92.00 94 LEU A CA 1
ATOM 704 C C . LEU A 1 94 ? 2.659 6.731 4.453 1.00 92.00 94 LEU A C 1
ATOM 706 O O . LEU A 1 94 ? 2.941 7.361 5.462 1.00 92.00 94 LEU A O 1
ATOM 710 N N . PHE A 1 95 ? 3.037 5.462 4.308 1.00 91.31 95 PHE A N 1
ATOM 711 C CA . PHE A 1 95 ? 3.814 4.776 5.346 1.00 91.31 95 PHE A CA 1
ATOM 712 C C . PHE A 1 95 ? 5.257 5.269 5.441 1.00 91.31 95 PHE A C 1
ATOM 714 O O . PHE A 1 95 ? 5.819 5.294 6.532 1.00 91.31 95 PHE A O 1
ATOM 721 N N . ALA A 1 96 ? 5.849 5.701 4.326 1.00 88.94 96 ALA A N 1
ATOM 722 C CA . ALA A 1 96 ? 7.209 6.233 4.305 1.00 88.94 96 ALA A CA 1
ATOM 723 C C . ALA A 1 96 ? 7.441 7.396 5.298 1.00 88.94 96 ALA A C 1
ATOM 725 O O . ALA A 1 96 ? 8.418 7.343 6.043 1.00 88.94 96 ALA A O 1
ATOM 726 N N . PRO A 1 97 ? 6.592 8.437 5.389 1.00 90.19 97 PRO A N 1
ATOM 727 C CA . PRO A 1 97 ? 6.756 9.464 6.411 1.00 90.19 97 PRO A CA 1
ATOM 728 C C . PRO A 1 97 ? 6.488 8.944 7.828 1.00 90.19 97 PRO A C 1
ATOM 730 O O . PRO A 1 97 ? 7.126 9.436 8.751 1.00 90.19 97 PRO A O 1
ATOM 733 N N . LEU A 1 98 ? 5.639 7.928 8.033 1.00 88.62 98 LEU A N 1
ATOM 734 C CA . LEU A 1 98 ? 5.409 7.367 9.375 1.00 88.62 98 LEU A CA 1
ATOM 735 C C . LEU A 1 98 ? 6.680 6.762 9.980 1.00 88.62 98 LEU A C 1
ATOM 737 O O . LEU A 1 98 ? 6.874 6.863 11.184 1.00 88.62 98 LEU A O 1
ATOM 741 N N . THR A 1 99 ? 7.579 6.203 9.162 1.00 85.44 99 THR A N 1
ATOM 742 C CA . THR A 1 99 ? 8.886 5.702 9.637 1.00 85.44 99 THR A CA 1
ATOM 743 C C . THR A 1 99 ? 9.869 6.818 10.009 1.00 85.44 99 THR A C 1
ATOM 745 O O . THR A 1 99 ? 10.963 6.551 10.499 1.00 85.44 99 THR A O 1
ATOM 748 N N . HIS A 1 100 ? 9.533 8.074 9.711 1.00 86.62 100 HIS A N 1
ATOM 749 C CA . HIS A 1 100 ? 10.319 9.248 10.095 1.00 86.62 100 HIS A CA 1
ATOM 750 C C . HIS A 1 100 ? 9.719 9.960 11.315 1.00 86.62 100 HIS A C 1
ATOM 752 O O . HIS A 1 100 ? 10.354 10.859 11.861 1.00 86.62 100 HIS A O 1
ATOM 758 N N . ILE A 1 101 ? 8.520 9.559 11.752 1.00 79.88 101 ILE A N 1
ATOM 759 C CA . ILE A 1 101 ? 7.877 10.067 12.964 1.00 79.88 101 ILE A CA 1
ATOM 760 C C . ILE A 1 101 ? 8.314 9.174 14.127 1.00 79.88 101 ILE A C 1
ATOM 762 O O . ILE A 1 101 ? 7.662 8.187 14.461 1.00 79.88 101 ILE A O 1
ATOM 766 N N . GLY A 1 102 ? 9.455 9.520 14.717 1.00 66.81 102 GLY A N 1
ATOM 767 C CA . GLY A 1 102 ? 9.886 9.000 16.013 1.00 66.81 102 GLY A CA 1
ATOM 768 C C . GLY A 1 102 ? 9.502 9.949 17.156 1.00 66.81 102 GLY A C 1
ATOM 769 O O . GLY A 1 102 ? 8.996 11.043 16.888 1.00 66.81 102 GLY A O 1
ATOM 770 N N . PRO A 1 103 ? 9.733 9.554 18.420 1.00 54.59 103 PRO A N 1
ATOM 771 C CA . PRO A 1 103 ? 9.879 10.532 19.496 1.00 54.59 103 PRO A CA 1
ATOM 772 C C . PRO A 1 103 ? 10.995 11.544 19.192 1.00 54.59 103 PRO A C 1
ATOM 774 O O . PRO A 1 103 ? 11.977 11.163 18.509 1.00 54.59 103 PRO A O 1
#

Organism: NCBI:txid1291556

Radius of gyration: 19.37 Å; Cα contacts (8 Å, |Δi|>4): 82; chains: 1; bounding box: 41×44×49 Å

InterPro domains:
  IPR007035 Peptidase M55, D-aminopeptidase [PF04951] (30-93)
  IPR036177 Peptidase M55, D-aminopeptidase superfamily [SSF63992] (30-97)

Sequence (103 aa):
MATTTVMSQKAQYAARAQGRWPKPSARSGSAGQAIRRWDQHRPVTVPSPLGTGVDLHQPHAADLAALIPGITRTGHTVAFTAENMTAAYRLLQLFAPLTHIGP

Solvent-accessible surface area (backbone atoms only — not comparable to full-atom values): 6342 Å² total; per-residue (Å²): 138,84,83,80,82,79,74,56,71,68,60,58,51,52,57,57,72,69,49,75,73,68,57,70,69,56,50,53,50,51,52,52,50,51,63,76,42,45,89,81,55,74,83,86,82,78,76,64,67,36,81,46,77,43,80,37,92,48,57,66,31,29,57,59,51,43,71,42,89,78,38,43,69,59,82,37,31,35,36,36,73,24,76,38,72,68,57,41,49,53,54,55,60,55,50,59,58,39,70,69,64,67,134

Secondary structure (DSSP, 8-state):
--------HHHHHHHHHT--PPPHHHHHHHHHHHHHTGGG-PPPPPPSSEEEEEE-SSHHHHHHHTTSTT-EEETTEEEEEESSHHHHHHHHHHHHHHTT---

Nearest PDB structures (foldseek):
  3dev-assembly1_B  TM=5.933E-01  e=3.817E-01  Staphylococcus haemolyticus JCSC1435
  5j21-assembly1_A  TM=7.039E-01  e=6.923E-01  Bacillus subtilis subsp. subtilis str. 168
  8iu7-assembly1_B-3  TM=4.568E-01  e=6.065E-01  Staphylococcus aureus
  3s6g-assembly3_Y  TM=2.876E-01  e=1.341E+00  Maricaulis maris MCS10
  4k30-assembly2_X  TM=3.033E-01  e=1.748E+00  Homo sapiens

pLDDT: mean 79.73, std 19.04, range [33.41, 97.25]